Protein AF-A0A2A2QC19-F1 (afdb_monomer_lite)

Structure (mmCIF, N/CA/C/O backbone):
data_AF-A0A2A2QC19-F1
#
_entry.id   AF-A0A2A2QC19-F1
#
loop_
_atom_site.group_PDB
_atom_site.id
_atom_site.type_symbol
_atom_site.label_atom_id
_atom_site.label_alt_id
_atom_site.label_comp_id
_atom_site.label_asym_id
_atom_site.label_entity_id
_atom_site.label_seq_id
_atom_site.pdbx_PDB_ins_code
_atom_site.Cartn_x
_atom_site.Cartn_y
_atom_site.Cartn_z
_atom_site.occupancy
_atom_site.B_iso_or_equiv
_atom_site.auth_seq_id
_atom_site.auth_comp_id
_atom_site.auth_asym_id
_atom_site.auth_atom_id
_atom_site.pdbx_PDB_model_num
ATOM 1 N N . MET A 1 1 ? 3.585 10.972 26.065 1.00 33.16 1 MET A N 1
ATOM 2 C CA . MET A 1 1 ? 4.465 10.131 25.232 1.00 33.16 1 MET A CA 1
ATOM 3 C C . MET A 1 1 ? 3.562 9.075 24.639 1.00 33.16 1 MET A C 1
ATOM 5 O O . MET A 1 1 ? 3.094 8.232 25.391 1.00 33.16 1 MET A O 1
ATOM 9 N N . ASP A 1 2 ? 3.196 9.219 23.367 1.00 42.31 2 ASP A N 1
ATOM 10 C CA . ASP A 1 2 ? 2.254 8.309 22.715 1.00 42.31 2 ASP A CA 1
ATOM 11 C C . ASP A 1 2 ? 2.854 6.911 22.622 1.00 42.31 2 ASP A C 1
ATOM 13 O O . ASP A 1 2 ? 3.861 6.683 21.957 1.00 42.31 2 ASP A O 1
ATOM 17 N N . GLU A 1 3 ? 2.233 5.973 23.324 1.00 49.56 3 GLU A N 1
ATOM 18 C CA . GLU A 1 3 ? 2.782 4.647 23.589 1.00 49.56 3 GLU A CA 1
ATOM 19 C C . GLU A 1 3 ? 2.872 3.723 22.370 1.00 49.56 3 GLU A C 1
ATOM 21 O O . GLU A 1 3 ? 3.262 2.583 22.553 1.00 49.56 3 GLU A O 1
ATOM 26 N N . ASN A 1 4 ? 2.541 4.148 21.145 1.00 63.47 4 ASN A N 1
ATOM 27 C CA . ASN A 1 4 ? 2.873 3.430 19.904 1.00 63.47 4 ASN A CA 1
ATOM 28 C C . ASN A 1 4 ? 2.568 4.319 18.683 1.00 63.47 4 ASN A C 1
ATOM 30 O O . ASN A 1 4 ? 1.486 4.223 18.094 1.00 63.47 4 ASN A O 1
ATOM 34 N N . ASN A 1 5 ? 3.508 5.175 18.274 1.00 78.31 5 ASN A N 1
ATOM 35 C CA . ASN A 1 5 ? 3.426 5.801 16.954 1.00 78.31 5 ASN A CA 1
ATOM 36 C C . ASN A 1 5 ? 3.805 4.767 15.879 1.00 78.31 5 ASN A C 1
ATOM 38 O O . ASN A 1 5 ? 4.955 4.680 15.448 1.00 78.31 5 ASN A O 1
ATOM 42 N N . TYR A 1 6 ? 2.823 3.957 15.474 1.00 85.75 6 TYR A N 1
ATOM 43 C CA . TYR A 1 6 ? 2.998 2.955 14.422 1.00 85.75 6 TYR A CA 1
ATOM 44 C C . TYR A 1 6 ? 3.428 3.569 13.092 1.00 85.75 6 TYR A C 1
ATOM 46 O O . TYR A 1 6 ? 4.147 2.905 12.355 1.00 85.75 6 TYR A O 1
ATOM 54 N N . ALA A 1 7 ? 3.044 4.818 12.799 1.00 86.81 7 ALA A N 1
ATOM 55 C CA . ALA A 1 7 ? 3.426 5.442 11.541 1.00 86.81 7 ALA A CA 1
ATOM 56 C C . ALA A 1 7 ? 4.948 5.606 11.443 1.00 86.81 7 ALA A C 1
ATOM 58 O O . ALA A 1 7 ? 5.556 5.178 10.470 1.00 86.81 7 ALA A O 1
ATOM 59 N N . ALA A 1 8 ? 5.570 6.138 12.499 1.00 88.44 8 ALA A N 1
ATOM 60 C CA . ALA A 1 8 ? 7.021 6.304 12.556 1.00 88.44 8 ALA A CA 1
ATOM 61 C C . ALA A 1 8 ? 7.765 4.958 12.527 1.00 88.44 8 ALA A C 1
ATOM 63 O O . ALA A 1 8 ? 8.787 4.834 11.862 1.00 88.44 8 ALA A O 1
ATOM 64 N N . ALA A 1 9 ? 7.250 3.937 13.220 1.00 88.56 9 ALA A N 1
ATOM 65 C CA . ALA A 1 9 ? 7.865 2.611 13.215 1.00 88.56 9 ALA A CA 1
ATOM 66 C C . ALA A 1 9 ? 7.808 1.944 11.829 1.00 88.56 9 ALA A C 1
ATOM 68 O O . ALA A 1 9 ? 8.788 1.340 11.407 1.00 88.56 9 ALA A O 1
ATOM 69 N N . LEU A 1 10 ? 6.680 2.057 11.122 1.00 91.12 10 LEU A N 1
ATOM 70 C CA . LEU A 1 10 ? 6.517 1.500 9.776 1.00 91.12 10 LEU A CA 1
ATOM 71 C C . LEU A 1 10 ? 7.351 2.265 8.741 1.00 91.12 10 LEU A C 1
ATOM 73 O O . LEU A 1 10 ? 7.999 1.628 7.917 1.00 91.12 10 LEU A O 1
ATOM 77 N N . GLN A 1 11 ? 7.420 3.595 8.853 1.00 91.06 11 GLN A N 1
ATOM 78 C CA . GLN A 1 11 ? 8.297 4.429 8.028 1.00 91.06 11 GLN A CA 1
ATOM 79 C C . GLN A 1 11 ? 9.767 4.015 8.180 1.00 91.06 11 GLN A C 1
ATOM 81 O O . GLN A 1 11 ? 10.453 3.817 7.186 1.00 91.06 11 GLN A O 1
ATOM 86 N N . LEU A 1 12 ? 10.241 3.803 9.413 1.00 90.62 12 LEU A N 1
ATOM 87 C CA . LEU A 1 12 ? 11.617 3.357 9.657 1.00 90.62 12 LEU A CA 1
ATOM 88 C C . LEU A 1 12 ? 11.908 1.979 9.046 1.00 90.62 12 LEU A C 1
ATOM 90 O O . LEU A 1 12 ? 13.001 1.765 8.534 1.00 90.62 12 LEU A O 1
ATOM 94 N N . LEU A 1 13 ? 10.944 1.053 9.097 1.00 90.81 13 LEU A N 1
ATOM 95 C CA . LEU A 1 13 ? 11.087 -0.276 8.490 1.00 90.81 13 LEU A CA 1
ATOM 96 C C . LEU A 1 13 ? 11.116 -0.216 6.956 1.00 90.81 13 LEU A C 1
ATOM 98 O O . LEU A 1 13 ? 11.844 -0.985 6.328 1.00 90.81 13 LEU A O 1
ATOM 102 N N . GLN A 1 14 ? 10.352 0.702 6.358 1.00 88.94 14 GLN A N 1
ATOM 103 C CA . GLN A 1 14 ? 10.413 0.980 4.923 1.00 88.94 14 GLN A CA 1
ATOM 104 C C . GLN A 1 14 ? 11.776 1.572 4.546 1.00 88.94 14 GLN A C 1
ATOM 106 O O . GLN A 1 14 ? 12.432 1.061 3.645 1.00 88.94 14 GLN A O 1
ATOM 111 N N . GLU A 1 15 ? 12.236 2.601 5.263 1.00 88.94 15 GLU A N 1
ATOM 112 C CA . GLU A 1 15 ? 13.521 3.269 5.009 1.00 88.94 15 GLU A CA 1
ATOM 113 C C . GLU A 1 15 ? 14.723 2.335 5.201 1.00 88.94 15 GLU A C 1
ATOM 115 O O . GLU A 1 15 ? 15.737 2.481 4.518 1.00 88.94 15 GLU A O 1
ATOM 120 N N . SER A 1 16 ? 14.621 1.353 6.104 1.00 88.44 16 SER A N 1
ATOM 121 C CA . SER A 1 16 ? 15.652 0.328 6.280 1.00 88.44 16 SER A CA 1
ATOM 122 C C . SER A 1 16 ? 15.634 -0.759 5.202 1.00 88.44 16 SER A C 1
ATOM 124 O O . SER A 1 16 ? 16.541 -1.590 5.188 1.00 88.44 16 SER A O 1
ATOM 126 N N . GLY A 1 17 ? 14.615 -0.791 4.334 1.00 84.56 17 GLY A N 1
ATOM 127 C CA . GLY A 1 17 ? 14.431 -1.824 3.312 1.00 84.56 17 GLY A CA 1
ATOM 128 C C . GLY A 1 17 ? 14.100 -3.211 3.875 1.00 84.56 17 GLY A C 1
ATOM 129 O O . GLY A 1 17 ? 14.323 -4.214 3.203 1.00 84.56 17 GLY A O 1
ATOM 130 N N . ASP A 1 18 ? 13.591 -3.301 5.111 1.00 88.31 18 ASP A N 1
ATOM 131 C CA . ASP A 1 18 ? 13.281 -4.585 5.757 1.00 88.31 18 ASP A CA 1
ATOM 132 C C . ASP A 1 18 ? 11.815 -4.965 5.503 1.00 88.31 18 ASP A C 1
ATOM 134 O O . ASP A 1 18 ? 10.934 -4.828 6.361 1.00 88.31 18 ASP A O 1
ATOM 138 N N . HIS A 1 19 ? 11.545 -5.402 4.269 1.00 89.19 19 HIS A N 1
ATOM 139 C CA . HIS A 1 19 ? 10.199 -5.728 3.788 1.00 89.19 19 HIS A CA 1
ATOM 140 C C . HIS A 1 19 ? 9.536 -6.838 4.624 1.00 89.19 19 HIS A C 1
ATOM 142 O O . HIS A 1 19 ? 8.350 -6.748 4.957 1.00 89.19 19 HIS A O 1
ATOM 148 N N . ASP A 1 20 ? 10.297 -7.857 5.031 1.00 89.25 20 ASP A N 1
ATOM 149 C CA . ASP A 1 20 ? 9.794 -8.967 5.845 1.00 89.25 20 ASP A CA 1
ATOM 150 C C . ASP A 1 20 ? 9.364 -8.497 7.238 1.00 89.25 20 ASP A C 1
ATOM 152 O O . ASP A 1 20 ? 8.267 -8.831 7.714 1.00 89.25 20 ASP A O 1
ATOM 156 N N . GLN A 1 21 ? 10.191 -7.679 7.894 1.00 91.50 21 GLN A N 1
ATOM 157 C CA . GLN A 1 21 ? 9.863 -7.123 9.201 1.00 91.50 21 GLN A CA 1
ATOM 158 C C . GLN A 1 21 ? 8.708 -6.117 9.118 1.00 91.50 21 GLN A C 1
ATOM 160 O O . GLN A 1 21 ? 7.875 -6.071 10.033 1.00 91.50 21 GLN A O 1
ATOM 165 N N . LEU A 1 22 ? 8.599 -5.358 8.026 1.00 91.44 22 LEU A N 1
ATOM 166 C CA . LEU A 1 22 ? 7.476 -4.460 7.756 1.00 91.44 22 LEU A CA 1
ATOM 167 C C . LEU A 1 22 ? 6.154 -5.235 7.647 1.00 91.44 22 LEU A C 1
ATOM 169 O O . LEU A 1 22 ? 5.202 -4.956 8.386 1.00 91.44 22 LEU A O 1
ATOM 173 N N . ILE A 1 23 ? 6.109 -6.279 6.814 1.00 93.69 23 ILE A N 1
ATOM 174 C CA . ILE A 1 23 ? 4.930 -7.144 6.652 1.00 93.69 23 ILE A CA 1
ATOM 175 C C . ILE A 1 23 ? 4.586 -7.869 7.959 1.00 93.69 23 ILE A C 1
ATOM 177 O O . ILE A 1 23 ? 3.412 -7.966 8.334 1.00 93.69 23 ILE A O 1
ATOM 181 N N . SER A 1 24 ? 5.591 -8.357 8.686 1.00 93.12 24 SER A N 1
ATOM 182 C CA . SER A 1 24 ? 5.412 -8.985 9.998 1.00 93.12 24 SER A CA 1
ATOM 183 C C . SER A 1 24 ? 4.804 -8.012 11.015 1.00 93.12 24 SER A C 1
ATOM 185 O O . SER A 1 24 ? 3.857 -8.355 11.731 1.00 93.12 24 SER A O 1
ATOM 187 N N . THR A 1 25 ? 5.277 -6.765 11.036 1.00 92.00 25 THR A N 1
ATOM 188 C CA . THR A 1 25 ? 4.773 -5.714 11.928 1.00 92.00 25 THR A CA 1
ATOM 189 C C . THR A 1 25 ? 3.313 -5.391 11.624 1.00 92.00 25 THR A C 1
ATOM 191 O O . THR A 1 25 ? 2.481 -5.426 12.536 1.00 92.00 25 THR A O 1
ATOM 194 N N . LEU A 1 26 ? 2.960 -5.188 10.353 1.00 91.06 26 LEU A N 1
ATOM 195 C CA . LEU A 1 26 ? 1.567 -5.003 9.930 1.00 91.06 26 LEU A CA 1
ATOM 196 C C . LEU A 1 26 ? 0.691 -6.203 10.316 1.00 91.06 26 LEU A C 1
ATOM 198 O O . LEU A 1 26 ? -0.419 -6.043 10.821 1.00 91.06 26 LEU A O 1
ATOM 202 N N . ARG A 1 27 ? 1.191 -7.429 10.140 1.00 92.12 27 ARG A N 1
ATOM 203 C CA . ARG A 1 27 ? 0.418 -8.645 10.417 1.00 92.12 27 ARG A CA 1
ATOM 204 C C . ARG A 1 27 ? 0.205 -8.898 11.909 1.00 92.12 27 ARG A C 1
ATOM 206 O O . ARG A 1 27 ? -0.855 -9.411 12.274 1.00 92.12 27 ARG A O 1
ATOM 213 N N . PHE A 1 28 ? 1.184 -8.621 12.763 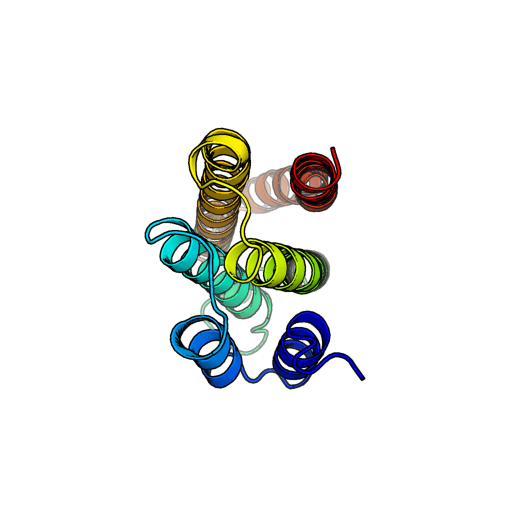1.00 90.25 28 PHE A N 1
ATOM 214 C CA . PHE A 1 28 ? 1.163 -9.097 14.153 1.00 90.25 28 PHE A CA 1
ATOM 215 C C . PHE A 1 28 ? 1.155 -7.993 15.209 1.00 90.25 28 PHE A C 1
ATOM 217 O O . PHE A 1 28 ? 0.806 -8.273 16.355 1.00 90.25 28 PHE A O 1
ATOM 224 N N . LYS A 1 29 ? 1.555 -6.765 14.869 1.00 89.62 29 LYS A N 1
ATOM 225 C CA . LYS A 1 29 ? 1.734 -5.675 15.844 1.00 89.62 29 LYS A CA 1
ATOM 226 C C . LYS A 1 29 ? 0.715 -4.554 15.695 1.00 89.62 29 LYS A C 1
ATOM 228 O O . LYS A 1 29 ? 0.416 -3.909 16.699 1.00 89.62 29 LYS A O 1
ATOM 233 N N . VAL A 1 30 ? 0.196 -4.324 14.488 1.00 88.56 30 VAL A N 1
ATOM 234 C CA . VAL A 1 30 ? -0.771 -3.254 14.209 1.00 88.56 30 VAL A CA 1
ATOM 235 C C . VAL A 1 30 ? -2.201 -3.729 14.522 1.00 88.56 30 VAL A C 1
ATOM 237 O O . VAL A 1 30 ? -2.683 -4.676 13.896 1.00 88.56 30 VAL A O 1
ATOM 240 N N . PRO A 1 31 ? -2.899 -3.110 15.496 1.00 88.69 31 PRO A N 1
ATOM 241 C CA . PRO A 1 31 ? -4.275 -3.467 15.834 1.00 88.69 31 PRO A CA 1
ATOM 242 C C . PRO A 1 31 ? -5.268 -2.808 14.866 1.00 88.69 31 PRO A C 1
ATOM 244 O O . PRO A 1 31 ? -5.755 -1.710 15.124 1.00 88.69 31 PRO A O 1
ATOM 247 N N . PHE A 1 32 ? -5.565 -3.464 13.744 1.00 87.50 32 PHE A N 1
ATOM 248 C CA . PHE A 1 32 ? -6.559 -2.968 12.786 1.00 87.50 32 PHE A CA 1
ATOM 249 C C . PHE A 1 32 ? -8.004 -3.121 13.298 1.00 87.50 32 PHE A C 1
ATOM 251 O O . PHE A 1 32 ? -8.329 -4.139 13.917 1.00 87.50 32 PHE A O 1
ATOM 258 N N . PRO A 1 33 ? -8.889 -2.145 13.021 1.00 82.75 33 PRO A N 1
ATOM 259 C CA . PRO A 1 33 ? -10.313 -2.257 13.300 1.00 82.75 33 PRO A CA 1
ATOM 260 C C . PRO A 1 33 ? -10.997 -3.119 12.228 1.00 82.75 33 PRO A C 1
ATOM 262 O O . PRO A 1 33 ? -11.095 -2.724 11.070 1.00 82.75 33 PRO A O 1
ATOM 265 N N . GLY A 1 34 ? -11.501 -4.287 12.630 1.00 78.69 34 GLY A N 1
ATOM 266 C CA . GLY A 1 34 ? -12.246 -5.197 11.754 1.00 78.69 34 GLY A CA 1
ATOM 267 C C . GLY A 1 34 ? -11.384 -6.262 11.071 1.00 78.69 34 GLY A C 1
ATOM 268 O O . GLY A 1 34 ? -10.188 -6.078 10.838 1.00 78.69 34 GLY A O 1
ATOM 269 N N . GLU A 1 35 ? -12.007 -7.403 10.772 1.00 80.50 35 GLU A N 1
ATOM 270 C CA . GLU A 1 35 ? -11.310 -8.576 10.227 1.00 80.50 35 GLU A CA 1
ATOM 271 C C . GLU A 1 35 ? -10.922 -8.415 8.751 1.00 80.50 35 GLU A C 1
ATOM 273 O O . GLU A 1 35 ? -9.885 -8.939 8.353 1.00 80.50 35 GLU A O 1
ATOM 278 N N . ASP A 1 36 ? -11.679 -7.631 7.977 1.00 85.50 36 ASP A N 1
ATOM 279 C CA . ASP A 1 36 ? -11.453 -7.441 6.536 1.00 85.50 36 ASP A CA 1
ATOM 280 C C . ASP A 1 36 ? -10.370 -6.398 6.225 1.00 85.50 36 ASP A C 1
ATOM 282 O O . ASP A 1 36 ? -9.668 -6.487 5.222 1.00 85.50 36 ASP A O 1
ATOM 286 N N . LEU A 1 37 ? -10.161 -5.419 7.106 1.00 86.50 37 LEU A N 1
ATOM 287 C CA . LEU A 1 37 ? -9.252 -4.307 6.825 1.00 86.50 37 LEU A CA 1
ATOM 288 C C . LEU A 1 37 ? -7.777 -4.730 6.851 1.00 86.50 37 LEU A C 1
ATOM 290 O O . LEU A 1 37 ? -6.969 -4.305 6.027 1.00 86.50 37 LEU A O 1
ATOM 294 N N . LYS A 1 38 ? -7.424 -5.602 7.799 1.00 90.56 38 LYS A N 1
ATOM 295 C CA . LYS A 1 38 ? -6.072 -6.146 7.943 1.00 90.56 38 LYS A CA 1
ATOM 296 C C . LYS A 1 38 ? -5.579 -6.876 6.683 1.00 90.56 38 LYS A C 1
ATOM 298 O O . LYS A 1 38 ? -4.472 -6.563 6.241 1.00 90.56 38 LYS A O 1
ATOM 303 N N . PRO A 1 39 ? -6.307 -7.861 6.117 1.00 91.56 39 PRO A N 1
ATOM 304 C CA . PRO A 1 39 ? -5.863 -8.532 4.904 1.00 91.56 39 PRO A CA 1
ATOM 305 C C . PRO A 1 39 ? -5.753 -7.564 3.723 1.00 91.56 39 PRO A C 1
ATOM 307 O O . PRO A 1 39 ? -4.774 -7.679 2.994 1.00 91.56 39 PRO A O 1
ATOM 310 N N . ARG A 1 40 ? -6.642 -6.567 3.585 1.00 90.38 40 ARG A N 1
ATOM 311 C CA . ARG A 1 40 ? -6.549 -5.571 2.497 1.00 90.38 40 ARG A CA 1
ATOM 312 C C . ARG A 1 40 ? -5.361 -4.632 2.619 1.00 90.38 40 ARG A C 1
ATOM 314 O O . ARG A 1 40 ? -4.682 -4.384 1.630 1.00 90.38 40 ARG A O 1
ATOM 321 N N . MET A 1 41 ? -5.050 -4.169 3.827 1.00 91.38 41 MET A N 1
ATOM 322 C CA . MET A 1 41 ? -3.836 -3.383 4.059 1.00 91.38 41 MET A CA 1
ATOM 323 C C . MET A 1 41 ? -2.579 -4.198 3.726 1.00 91.38 41 MET A C 1
ATOM 325 O O . MET A 1 41 ? -1.674 -3.706 3.059 1.00 91.38 41 MET A O 1
ATOM 329 N N . LEU A 1 42 ? -2.525 -5.461 4.163 1.00 92.69 42 LEU A N 1
ATOM 330 C CA . LEU A 1 42 ? -1.398 -6.347 3.858 1.00 92.69 42 LEU A CA 1
ATOM 331 C C . LEU A 1 42 ? -1.260 -6.626 2.358 1.00 92.69 42 LEU A C 1
ATOM 333 O O . LEU A 1 42 ? -0.141 -6.713 1.867 1.00 92.69 42 LEU A O 1
ATOM 337 N N . GLU A 1 43 ? -2.372 -6.795 1.651 1.00 92.94 43 GLU A N 1
ATOM 338 C CA . GLU A 1 43 ? -2.406 -7.009 0.203 1.00 92.94 43 GLU A CA 1
ATOM 339 C C . GLU A 1 43 ? -1.892 -5.777 -0.552 1.00 92.94 43 GLU A C 1
ATOM 341 O O . GLU A 1 43 ? -0.961 -5.899 -1.343 1.00 92.94 43 GLU A O 1
ATOM 346 N N . ALA A 1 44 ? -2.396 -4.583 -0.222 1.00 88.81 44 ALA A N 1
ATOM 347 C CA . ALA A 1 44 ? -1.947 -3.331 -0.829 1.00 88.81 44 ALA A CA 1
ATOM 348 C C . ALA A 1 44 ? -0.445 -3.090 -0.628 1.00 88.81 44 ALA A C 1
ATOM 350 O O . ALA A 1 44 ? 0.268 -2.787 -1.582 1.00 88.81 44 ALA A O 1
ATOM 351 N N . VAL A 1 45 ? 0.059 -3.278 0.597 1.00 92.19 45 VAL A N 1
ATOM 352 C CA . VAL A 1 45 ? 1.491 -3.121 0.886 1.00 92.19 45 VAL A CA 1
ATOM 353 C C . VAL A 1 45 ? 2.323 -4.154 0.126 1.00 92.19 45 VAL A C 1
ATOM 355 O O . VAL A 1 45 ? 3.359 -3.801 -0.423 1.00 92.19 45 VAL A O 1
ATOM 358 N N . ARG A 1 46 ? 1.882 -5.414 0.040 1.00 91.75 46 ARG A N 1
ATOM 359 C CA . ARG A 1 46 ? 2.610 -6.449 -0.713 1.00 91.75 46 ARG A CA 1
ATOM 360 C C . ARG A 1 46 ? 2.701 -6.144 -2.196 1.00 91.75 46 ARG A C 1
ATOM 362 O O . ARG A 1 46 ? 3.782 -6.289 -2.751 1.00 91.75 46 ARG A O 1
ATOM 369 N N . GLU A 1 47 ? 1.607 -5.730 -2.827 1.00 87.75 47 GLU A N 1
ATOM 370 C CA . GLU A 1 47 ? 1.638 -5.410 -4.257 1.00 87.75 47 GLU A CA 1
ATOM 371 C C . GLU A 1 47 ? 2.479 -4.161 -4.537 1.00 87.75 47 GLU A C 1
ATOM 373 O O . GLU A 1 47 ? 3.188 -4.123 -5.539 1.00 87.75 47 GLU A O 1
ATOM 378 N N . LEU A 1 48 ? 2.484 -3.172 -3.634 1.00 88.25 48 LEU A N 1
ATOM 379 C CA . LEU A 1 48 ? 3.398 -2.032 -3.732 1.00 88.25 48 LEU A CA 1
ATOM 380 C C . LEU A 1 48 ? 4.862 -2.470 -3.604 1.00 88.25 48 LEU A C 1
ATOM 382 O O . LEU A 1 48 ? 5.669 -2.112 -4.452 1.00 88.25 48 LEU A O 1
ATOM 386 N N . LEU A 1 49 ? 5.216 -3.290 -2.612 1.00 88.75 49 LEU A N 1
ATOM 387 C CA . LEU A 1 49 ? 6.587 -3.800 -2.474 1.00 88.75 49 LEU A CA 1
ATOM 388 C C . LEU A 1 49 ? 7.007 -4.648 -3.684 1.00 88.75 49 LEU A C 1
ATOM 390 O O . LEU A 1 49 ? 8.097 -4.464 -4.212 1.00 88.75 49 LEU A O 1
ATOM 394 N N . ALA A 1 50 ? 6.121 -5.509 -4.188 1.00 84.94 50 ALA A N 1
ATOM 395 C CA . ALA A 1 50 ? 6.380 -6.305 -5.385 1.00 84.94 50 ALA A CA 1
ATOM 396 C C . ALA A 1 50 ? 6.556 -5.431 -6.639 1.00 84.94 50 ALA A C 1
ATOM 398 O O . ALA A 1 50 ? 7.373 -5.741 -7.507 1.00 84.94 50 ALA A O 1
ATOM 399 N N . LEU A 1 51 ? 5.803 -4.331 -6.753 1.00 83.38 51 LEU A N 1
ATOM 400 C CA . LEU A 1 51 ? 5.976 -3.343 -7.817 1.00 83.38 51 LEU A CA 1
ATOM 401 C C . LEU A 1 51 ? 7.316 -2.603 -7.684 1.00 83.38 51 LEU A C 1
ATOM 403 O O . LEU A 1 51 ? 7.992 -2.389 -8.691 1.00 83.38 51 LEU A O 1
ATOM 407 N N . GLN A 1 52 ? 7.711 -2.245 -6.460 1.00 83.19 52 GLN A N 1
ATOM 408 C CA . GLN A 1 52 ? 9.006 -1.628 -6.174 1.00 83.19 52 GLN A CA 1
ATOM 409 C C . GLN A 1 52 ? 10.151 -2.557 -6.577 1.00 83.19 52 GLN A C 1
ATOM 411 O O . GLN A 1 52 ? 11.039 -2.130 -7.306 1.00 83.19 52 GLN A O 1
ATOM 416 N N . GLU A 1 53 ? 10.100 -3.827 -6.173 1.00 81.44 53 GLU A N 1
ATOM 417 C CA . GLU A 1 53 ? 11.088 -4.852 -6.529 1.00 81.44 53 GLU A CA 1
ATOM 418 C C . GLU A 1 53 ? 11.163 -5.059 -8.049 1.00 81.44 53 GLU A C 1
ATOM 420 O O . GLU A 1 53 ? 12.249 -5.022 -8.623 1.00 81.44 53 GLU A O 1
ATOM 425 N N . ALA A 1 54 ? 10.015 -5.155 -8.730 1.00 75.25 54 ALA A N 1
ATOM 426 C CA . ALA A 1 54 ? 9.959 -5.288 -10.187 1.00 75.25 54 ALA A CA 1
ATOM 427 C C . ALA A 1 54 ? 10.548 -4.078 -10.942 1.00 75.25 54 ALA A C 1
ATOM 429 O O . ALA A 1 54 ? 11.014 -4.224 -12.074 1.00 75.25 54 ALA A O 1
ATOM 430 N N . ALA A 1 55 ? 10.514 -2.885 -10.341 1.00 73.44 55 ALA A N 1
ATOM 431 C CA . ALA A 1 55 ? 11.084 -1.664 -10.907 1.00 73.44 55 ALA A CA 1
ATOM 432 C C . ALA A 1 55 ? 12.556 -1.433 -10.511 1.00 73.44 55 ALA A C 1
ATOM 434 O O . ALA A 1 55 ? 13.274 -0.728 -11.226 1.00 73.44 55 ALA A O 1
ATOM 435 N N . ALA A 1 56 ? 12.995 -1.988 -9.377 1.00 69.44 56 ALA A N 1
ATOM 436 C CA . ALA A 1 56 ? 14.265 -1.674 -8.730 1.00 69.44 56 ALA A CA 1
ATOM 437 C C . ALA A 1 56 ? 15.445 -2.533 -9.179 1.00 69.44 56 ALA A C 1
ATOM 439 O O . ALA A 1 56 ? 16.555 -2.213 -8.763 1.00 69.44 56 ALA A O 1
ATOM 440 N N . ASP A 1 57 ? 15.254 -3.574 -9.994 1.00 59.94 57 ASP A N 1
ATOM 441 C CA . ASP A 1 57 ? 16.354 -4.474 -10.341 1.00 59.94 57 ASP A CA 1
ATOM 442 C C . ASP A 1 57 ? 17.045 -4.121 -11.682 1.00 59.94 57 ASP A C 1
ATOM 444 O O . ASP A 1 57 ? 16.553 -4.463 -12.761 1.00 59.94 57 ASP A O 1
ATOM 448 N N . PRO A 1 58 ? 18.194 -3.410 -11.663 1.00 51.03 58 PRO A N 1
ATOM 449 C CA . PRO A 1 58 ? 19.059 -3.234 -12.827 1.00 51.03 58 PRO A CA 1
ATOM 450 C C . PRO A 1 58 ? 19.961 -4.452 -13.100 1.00 51.03 58 PRO A C 1
ATOM 452 O O . PRO A 1 58 ? 20.651 -4.459 -14.120 1.00 51.03 58 PRO A O 1
ATOM 455 N N . ALA A 1 59 ? 20.004 -5.438 -12.198 1.00 47.78 59 ALA A N 1
ATOM 456 C CA . ALA A 1 59 ? 20.813 -6.651 -12.293 1.00 47.78 59 ALA A CA 1
ATOM 457 C C . ALA A 1 59 ? 19.984 -7.915 -12.608 1.00 47.78 59 ALA A C 1
ATOM 459 O O . ALA A 1 59 ? 20.587 -8.926 -12.974 1.00 47.78 59 ALA A O 1
ATOM 460 N N . ASP A 1 60 ? 18.647 -7.864 -12.527 1.00 49.62 60 ASP A N 1
ATOM 461 C CA . ASP A 1 60 ? 17.757 -8.960 -12.921 1.00 49.62 60 ASP A CA 1
ATOM 462 C C . ASP A 1 60 ? 17.709 -9.084 -14.454 1.00 49.62 60 ASP A C 1
ATOM 464 O O . ASP A 1 60 ? 17.184 -8.200 -15.148 1.00 49.62 60 ASP A O 1
ATOM 468 N N . PRO A 1 61 ? 18.218 -10.190 -15.027 1.00 48.31 61 PRO A N 1
ATOM 469 C CA . PRO A 1 61 ? 18.097 -10.472 -16.453 1.00 48.31 61 PRO A CA 1
ATOM 470 C C . PRO A 1 61 ? 16.643 -10.584 -16.949 1.00 48.31 61 PRO A C 1
ATOM 472 O O . PRO A 1 61 ? 16.439 -10.645 -18.162 1.00 48.31 61 PRO A O 1
ATOM 475 N N . ALA A 1 62 ? 15.634 -10.582 -16.069 1.00 47.72 62 ALA A N 1
ATOM 476 C CA . ALA A 1 62 ? 14.224 -10.532 -16.450 1.00 47.72 62 ALA A CA 1
ATOM 477 C C . ALA A 1 62 ? 13.753 -9.162 -16.982 1.00 47.72 62 ALA A C 1
ATOM 479 O O . ALA A 1 62 ? 12.666 -9.088 -17.560 1.00 47.72 62 ALA A O 1
ATOM 480 N N . ASN A 1 63 ? 14.521 -8.074 -16.792 1.00 54.03 63 ASN A N 1
ATOM 481 C CA . ASN A 1 63 ? 14.000 -6.724 -17.037 1.00 54.03 63 ASN A CA 1
ATOM 482 C C . ASN A 1 63 ? 14.981 -5.661 -17.628 1.00 54.03 63 ASN A C 1
ATOM 484 O O . ASN A 1 63 ? 15.058 -4.514 -17.162 1.00 54.03 63 ASN A O 1
ATOM 488 N N . PRO A 1 64 ? 15.731 -5.978 -18.703 1.00 56.81 64 PRO A N 1
ATOM 489 C CA . PRO A 1 64 ? 16.708 -5.056 -19.295 1.00 56.81 64 PRO A CA 1
ATOM 490 C C . PRO A 1 64 ? 16.078 -3.863 -20.042 1.00 56.81 64 PRO A C 1
ATOM 492 O O . PRO A 1 64 ? 16.764 -2.877 -20.309 1.00 56.81 64 PRO A O 1
ATOM 495 N N . HIS A 1 65 ? 14.785 -3.933 -20.376 1.00 57.38 65 HIS A N 1
ATOM 496 C CA . HIS A 1 65 ? 14.118 -3.007 -21.302 1.00 57.38 65 HIS A CA 1
ATOM 497 C C . HIS A 1 65 ? 13.437 -1.801 -20.643 1.00 57.38 65 HIS A C 1
ATOM 499 O O . HIS A 1 65 ? 12.982 -0.902 -21.346 1.00 57.38 65 HIS A O 1
ATOM 505 N N . LEU A 1 66 ? 13.372 -1.752 -19.313 1.00 65.88 66 LEU A N 1
ATOM 506 C CA . LEU A 1 66 ? 12.754 -0.639 -18.597 1.00 65.88 66 LEU A CA 1
ATOM 507 C C . LEU A 1 66 ? 13.652 0.620 -18.653 1.00 65.88 66 LEU A C 1
ATOM 509 O O . LEU A 1 66 ? 14.809 0.562 -18.230 1.00 65.88 66 LEU A O 1
ATOM 513 N N . PRO A 1 67 ? 13.173 1.776 -19.151 1.00 71.00 67 PRO A N 1
ATOM 514 C CA . PRO A 1 67 ? 13.946 3.018 -19.120 1.00 71.00 67 PRO A CA 1
ATOM 515 C C . PRO A 1 67 ? 14.302 3.425 -17.684 1.00 71.00 67 PRO A C 1
ATOM 517 O O . PRO A 1 67 ? 13.486 3.292 -16.773 1.00 71.00 67 PRO A O 1
ATOM 520 N N . SER A 1 68 ? 15.505 3.964 -17.464 1.00 73.19 68 SER A N 1
ATOM 521 C CA . SER A 1 68 ? 15.957 4.411 -16.134 1.00 73.19 68 SER A CA 1
ATOM 522 C C . SER A 1 68 ? 15.042 5.472 -15.514 1.00 73.19 68 SER A C 1
ATOM 524 O O . SER A 1 68 ? 14.821 5.454 -14.306 1.00 73.19 68 SER A O 1
ATOM 526 N N . GLU A 1 69 ? 14.478 6.358 -16.335 1.00 73.75 69 GLU A N 1
ATOM 527 C CA . GLU A 1 69 ? 13.508 7.377 -15.917 1.00 73.75 69 GLU A CA 1
ATOM 528 C C . GLU A 1 69 ? 12.211 6.748 -15.393 1.00 73.75 69 GLU A C 1
ATOM 530 O O . GLU A 1 69 ? 11.704 7.149 -14.347 1.00 73.75 69 GLU A O 1
ATOM 535 N N . LEU A 1 70 ? 11.716 5.709 -16.075 1.00 73.44 70 LEU A N 1
ATOM 536 C CA . LEU A 1 70 ? 10.518 4.977 -15.670 1.00 73.44 70 LEU A CA 1
ATOM 537 C C . LEU A 1 70 ? 10.756 4.204 -14.366 1.00 73.44 70 LEU A C 1
ATOM 539 O O . LEU A 1 70 ? 9.907 4.233 -13.479 1.00 73.44 70 LEU A O 1
ATOM 543 N N . ARG A 1 71 ? 11.937 3.587 -14.206 1.00 75.31 71 ARG A N 1
ATOM 544 C CA . ARG A 1 71 ? 12.340 2.943 -12.942 1.00 75.31 71 ARG A CA 1
ATOM 545 C C . ARG A 1 71 ? 12.370 3.937 -11.782 1.00 75.31 71 ARG A C 1
ATOM 547 O O . ARG A 1 71 ? 11.805 3.659 -10.729 1.00 75.31 71 ARG A O 1
ATOM 554 N N . ALA A 1 72 ? 12.999 5.098 -11.977 1.00 77.38 72 ALA A N 1
ATOM 555 C CA . ALA A 1 72 ? 13.095 6.128 -10.945 1.00 77.38 72 ALA A CA 1
ATOM 556 C C . ALA A 1 72 ? 11.714 6.665 -10.543 1.00 77.38 72 ALA A C 1
ATOM 558 O O . ALA A 1 72 ? 11.443 6.849 -9.358 1.00 77.38 72 ALA A O 1
ATOM 559 N N . GLU A 1 73 ? 10.825 6.870 -11.515 1.00 79.50 73 GLU A N 1
ATOM 560 C CA . GLU A 1 73 ? 9.475 7.358 -11.247 1.00 79.50 73 GLU A CA 1
ATOM 561 C C . GLU A 1 73 ? 8.601 6.312 -10.543 1.00 79.50 73 GLU A C 1
ATOM 563 O O . GLU A 1 73 ? 7.880 6.653 -9.605 1.00 79.50 73 GLU A O 1
ATOM 568 N N . LEU A 1 74 ? 8.690 5.039 -10.940 1.00 77.88 74 LEU A N 1
ATOM 569 C CA . LEU A 1 74 ? 8.002 3.939 -10.258 1.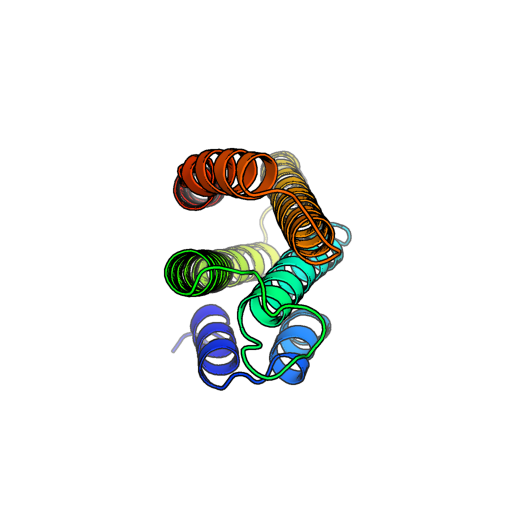00 77.88 74 LEU A CA 1
ATOM 570 C C . LEU A 1 74 ? 8.500 3.772 -8.824 1.00 77.88 74 LEU A C 1
ATOM 572 O O . LEU A 1 74 ? 7.683 3.672 -7.911 1.00 77.88 74 LEU A O 1
ATOM 576 N N . ALA A 1 75 ? 9.818 3.804 -8.613 1.00 80.38 75 ALA A N 1
ATOM 577 C CA . ALA A 1 75 ? 10.406 3.739 -7.281 1.00 80.38 75 ALA A CA 1
ATOM 578 C C . ALA A 1 75 ? 9.907 4.894 -6.404 1.00 80.38 75 ALA A C 1
ATOM 580 O O . ALA A 1 75 ? 9.389 4.653 -5.316 1.00 80.38 75 ALA A O 1
ATOM 581 N N . ARG A 1 76 ? 9.969 6.134 -6.910 1.00 83.25 76 ARG A N 1
ATOM 582 C CA . ARG A 1 76 ? 9.499 7.328 -6.193 1.00 83.25 76 ARG A CA 1
ATOM 583 C C . ARG A 1 76 ? 8.015 7.236 -5.833 1.00 83.25 76 ARG A C 1
ATOM 585 O O . ARG A 1 76 ? 7.648 7.473 -4.689 1.00 83.25 76 ARG A O 1
ATOM 592 N N . ARG A 1 77 ? 7.148 6.883 -6.787 1.00 81.50 77 ARG A N 1
ATOM 593 C CA . ARG A 1 77 ? 5.692 6.827 -6.551 1.00 81.50 77 ARG A CA 1
ATOM 594 C C . ARG A 1 77 ? 5.281 5.699 -5.620 1.00 81.50 77 ARG A C 1
ATOM 596 O O . ARG A 1 77 ? 4.349 5.862 -4.834 1.00 81.50 77 ARG A O 1
ATOM 603 N N . THR A 1 78 ? 5.965 4.566 -5.704 1.00 83.44 78 THR A N 1
ATOM 604 C CA . THR A 1 78 ? 5.706 3.427 -4.822 1.00 83.44 78 THR A CA 1
ATOM 605 C C . THR A 1 78 ? 6.141 3.744 -3.394 1.00 83.44 78 THR A C 1
ATOM 607 O O . THR A 1 78 ? 5.386 3.484 -2.460 1.00 83.44 78 THR A O 1
ATOM 610 N N . ASP A 1 79 ? 7.290 4.402 -3.229 1.00 85.56 79 ASP A N 1
ATOM 611 C CA . ASP A 1 79 ? 7.788 4.877 -1.936 1.00 85.56 79 ASP A CA 1
ATOM 612 C C . ASP A 1 79 ? 6.866 5.936 -1.299 1.00 85.56 79 ASP A C 1
ATOM 614 O O . ASP A 1 79 ? 6.523 5.843 -0.116 1.00 85.56 79 ASP A O 1
ATOM 618 N N . GLU A 1 80 ? 6.374 6.892 -2.095 1.00 85.25 80 GLU A N 1
ATOM 619 C CA . GLU A 1 80 ? 5.373 7.880 -1.668 1.00 85.25 80 GLU A CA 1
ATOM 620 C C . GLU A 1 80 ? 4.052 7.213 -1.259 1.00 85.25 80 GLU A C 1
ATOM 622 O O . GLU A 1 80 ? 3.467 7.561 -0.229 1.00 85.25 80 GLU A O 1
ATOM 627 N N . SER A 1 81 ? 3.601 6.224 -2.037 1.00 84.62 81 SER A N 1
ATOM 628 C CA . SER A 1 81 ? 2.385 5.462 -1.741 1.00 84.62 81 SER A CA 1
ATOM 629 C C . SER A 1 81 ? 2.523 4.684 -0.435 1.00 84.62 81 SER A C 1
ATOM 631 O O . SER A 1 81 ? 1.633 4.762 0.406 1.00 84.62 81 SER A O 1
ATOM 633 N N . LEU A 1 82 ? 3.642 3.993 -0.210 1.00 86.81 82 LEU A N 1
ATOM 634 C CA . LEU A 1 82 ? 3.907 3.285 1.046 1.00 86.81 82 LEU A CA 1
ATOM 635 C C . LEU A 1 82 ? 3.959 4.252 2.238 1.00 86.81 82 LEU A C 1
ATOM 637 O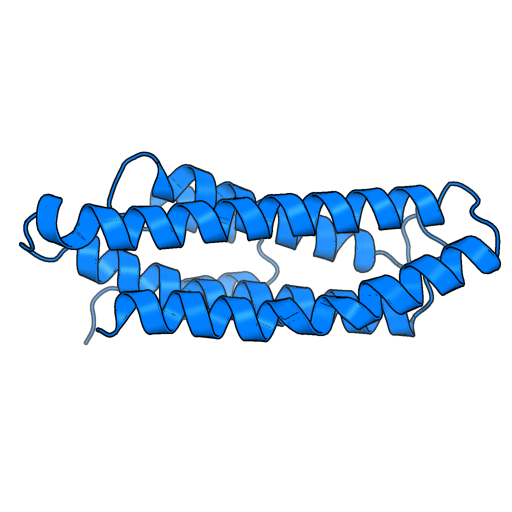 O . LEU A 1 82 ? 3.234 4.053 3.213 1.00 86.81 82 LEU A O 1
ATOM 641 N N . SER A 1 83 ? 4.706 5.354 2.114 1.00 87.25 83 SER A N 1
ATOM 642 C CA . SER A 1 83 ? 4.851 6.367 3.172 1.00 87.25 83 SER A CA 1
ATOM 643 C C . SER A 1 83 ? 3.500 6.949 3.612 1.00 87.25 83 SER A C 1
ATOM 645 O O . SER A 1 83 ? 3.283 7.261 4.784 1.00 87.25 83 SER A O 1
ATOM 647 N N . SER A 1 84 ? 2.546 7.057 2.685 1.00 84.81 84 SER A N 1
ATOM 648 C CA . SER A 1 84 ? 1.191 7.533 2.975 1.00 84.81 84 SER A CA 1
ATOM 649 C C . SER A 1 84 ? 0.293 6.557 3.731 1.00 84.81 84 SER A C 1
ATOM 651 O O . SER A 1 84 ? -0.644 6.978 4.417 1.00 84.81 84 SER A O 1
ATOM 653 N N . LEU A 1 85 ? 0.566 5.254 3.632 1.00 86.94 85 LEU A N 1
ATOM 654 C CA . LEU A 1 85 ? -0.228 4.232 4.305 1.00 86.94 85 LEU A CA 1
ATOM 655 C C . LEU A 1 85 ? 0.060 4.213 5.807 1.00 86.94 85 LEU A C 1
ATOM 657 O O . LEU A 1 85 ? -0.750 3.702 6.582 1.00 86.94 85 LEU A O 1
ATOM 661 N N . TRP A 1 86 ? 1.179 4.781 6.258 1.00 90.00 86 TRP A N 1
ATOM 662 C CA . TRP A 1 86 ? 1.567 4.750 7.667 1.00 90.00 86 TRP A CA 1
ATOM 663 C C . TRP A 1 86 ? 0.754 5.697 8.551 1.00 90.00 86 TRP A C 1
ATOM 665 O O . TRP A 1 86 ? 0.261 5.229 9.586 1.00 90.00 86 TRP A O 1
ATOM 675 N N . PRO A 1 87 ? 0.516 6.972 8.173 1.00 87.06 87 PRO A N 1
ATOM 676 C CA . PRO A 1 87 ? -0.473 7.811 8.845 1.00 87.06 87 PRO A CA 1
ATOM 677 C C . PRO A 1 87 ? -1.850 7.146 8.916 1.00 87.06 87 PRO A C 1
ATOM 679 O O . PRO A 1 87 ? -2.464 7.122 9.984 1.00 87.06 87 PRO A O 1
ATOM 682 N N . LEU A 1 88 ? -2.294 6.524 7.818 1.00 85.56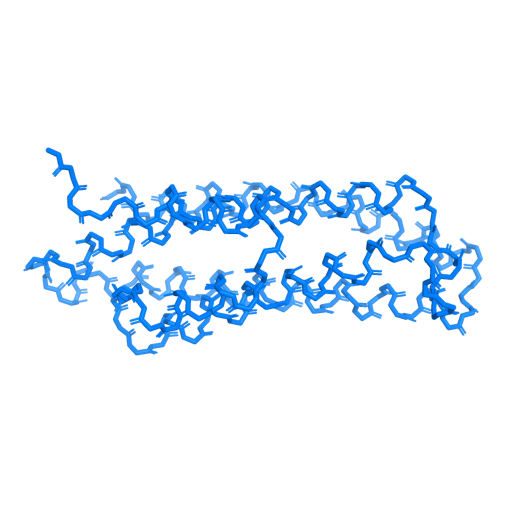 88 LEU A N 1
ATOM 683 C CA . LEU A 1 88 ? -3.547 5.773 7.767 1.00 85.56 88 LEU A CA 1
ATOM 684 C C . LEU A 1 88 ? -3.551 4.608 8.764 1.00 85.56 88 LEU A C 1
ATOM 686 O O . LEU A 1 88 ? -4.483 4.480 9.557 1.00 85.56 88 LEU A O 1
ATOM 690 N N . CYS A 1 89 ? -2.497 3.787 8.787 1.00 87.00 89 CYS A N 1
ATOM 691 C CA . CYS A 1 89 ? -2.342 2.714 9.767 1.00 87.00 89 CYS A CA 1
ATOM 692 C C . CYS A 1 89 ? -2.464 3.262 11.188 1.00 87.00 89 CYS A C 1
ATOM 694 O O . CYS A 1 89 ? -3.213 2.716 11.994 1.00 87.00 89 CYS A O 1
ATOM 696 N N . HIS A 1 90 ? -1.793 4.373 11.495 1.00 88.19 90 HIS A N 1
ATOM 697 C CA . HIS A 1 90 ? -1.888 4.986 12.813 1.00 88.19 90 HIS A CA 1
ATOM 698 C C . HIS A 1 90 ? -3.320 5.433 13.143 1.00 88.19 90 HIS A C 1
ATOM 700 O O . HIS A 1 90 ? -3.843 5.023 14.183 1.00 88.19 90 HIS A O 1
ATOM 706 N N . LYS A 1 91 ? -3.999 6.163 12.247 1.00 85.75 91 LYS A N 1
ATOM 707 C CA . LYS A 1 91 ? -5.406 6.569 12.427 1.00 85.75 91 LYS A CA 1
ATOM 708 C C . LYS A 1 91 ? -6.319 5.359 12.669 1.00 85.75 91 LYS A C 1
ATOM 710 O O . LYS A 1 91 ? -7.097 5.349 13.622 1.00 85.75 91 LYS A O 1
ATOM 715 N N . LEU A 1 92 ? -6.158 4.289 11.892 1.00 84.56 92 LEU A N 1
ATOM 716 C CA . LEU A 1 92 ? -6.908 3.042 12.064 1.00 84.56 92 LEU A CA 1
ATOM 717 C C . LEU A 1 92 ? -6.644 2.383 13.427 1.00 84.56 92 LEU A C 1
ATOM 719 O O . LEU A 1 92 ? -7.586 1.929 14.078 1.00 84.56 92 LEU A O 1
ATOM 723 N N . THR A 1 93 ? -5.400 2.379 13.915 1.00 87.00 93 THR A N 1
ATOM 724 C CA . THR A 1 93 ? -5.104 1.858 15.263 1.00 87.00 93 THR A CA 1
ATOM 725 C C . THR A 1 93 ? -5.732 2.689 16.376 1.00 87.00 93 THR A C 1
ATOM 727 O O . THR A 1 93 ? -6.158 2.128 17.388 1.00 87.00 93 THR A O 1
ATOM 730 N N . LEU A 1 94 ? -5.823 4.012 16.204 1.00 86.31 94 LEU A N 1
ATOM 731 C CA . LEU A 1 94 ? -6.520 4.883 17.149 1.00 86.31 94 LEU A CA 1
ATOM 732 C C . LEU A 1 94 ? -8.018 4.567 17.165 1.00 86.31 94 LEU A C 1
ATOM 734 O O . LEU A 1 94 ? -8.598 4.447 18.244 1.00 86.31 94 LEU A O 1
ATOM 738 N N . LEU A 1 95 ? -8.623 4.334 15.997 1.00 83.12 95 LEU A N 1
ATOM 739 C CA . LEU A 1 95 ? -10.020 3.910 15.890 1.00 83.12 95 LEU A CA 1
ATOM 740 C C . LEU A 1 95 ? -10.268 2.551 16.552 1.00 83.12 95 LEU A C 1
ATOM 742 O O . LEU A 1 95 ? -11.221 2.429 17.317 1.00 83.12 95 LEU A O 1
ATOM 746 N N . ALA A 1 96 ? -9.392 1.563 16.345 1.00 82.31 96 ALA A N 1
ATOM 747 C CA . ALA A 1 96 ? -9.499 0.251 16.992 1.00 82.31 96 ALA A CA 1
ATOM 748 C C . ALA A 1 96 ? -9.419 0.325 18.526 1.00 82.31 96 ALA A C 1
ATOM 750 O O . ALA A 1 96 ? -10.003 -0.500 19.227 1.00 82.31 96 ALA A O 1
ATOM 751 N N . ARG A 1 97 ? -8.688 1.313 19.056 1.00 82.44 97 ARG A N 1
ATOM 752 C CA . ARG A 1 97 ? -8.570 1.575 20.500 1.00 82.44 97 ARG A CA 1
ATOM 753 C C . ARG A 1 97 ? -9.700 2.455 21.035 1.00 82.44 97 ARG A C 1
ATOM 755 O O . ARG A 1 97 ? -9.933 2.488 22.245 1.00 82.44 97 ARG A O 1
ATOM 762 N N . SER A 1 98 ? -10.383 3.185 20.160 1.00 79.19 98 SER A N 1
ATOM 763 C CA . SER A 1 98 ? -11.488 4.055 20.534 1.00 79.19 98 SER A CA 1
ATOM 764 C C . SER A 1 98 ? -12.710 3.228 20.953 1.00 79.19 98 SER A C 1
ATOM 766 O O . SER A 1 98 ? -12.994 2.171 20.397 1.00 79.19 98 SER A O 1
ATOM 768 N N . LYS A 1 99 ? -13.484 3.720 21.927 1.00 70.06 99 LYS A N 1
ATOM 769 C CA . LYS A 1 99 ? -14.769 3.108 22.328 1.00 70.06 99 LYS A CA 1
ATOM 770 C C . LYS A 1 99 ? -15.920 3.487 21.382 1.00 70.06 99 LYS A C 1
ATOM 772 O O . LYS A 1 99 ? -17.083 3.457 21.789 1.00 70.06 99 LYS A O 1
ATOM 777 N N . VAL A 1 100 ? -15.611 3.927 20.162 1.00 72.25 100 VAL A N 1
ATOM 778 C CA . VAL A 1 100 ? -16.620 4.332 19.182 1.00 72.25 100 VAL A CA 1
ATOM 779 C C . VAL A 1 100 ? -17.395 3.094 18.740 1.00 72.25 100 VAL A C 1
ATOM 781 O O . VAL A 1 100 ? -16.830 2.017 18.559 1.00 72.25 100 VAL A O 1
ATOM 784 N N . LYS A 1 101 ? -18.717 3.234 18.611 1.00 69.38 101 LYS A N 1
ATOM 785 C CA . LYS A 1 101 ? -19.580 2.122 18.209 1.00 69.38 101 LYS A CA 1
ATOM 786 C C . LYS A 1 101 ? -19.212 1.656 16.790 1.00 69.38 101 LYS A C 1
ATOM 788 O O . LYS A 1 101 ? -19.143 2.511 15.903 1.00 69.38 101 LYS A O 1
ATOM 793 N N . PRO A 1 102 ? -19.035 0.343 16.553 1.00 66.94 102 PRO A N 1
ATOM 794 C CA . PRO A 1 102 ? -18.658 -0.204 15.246 1.00 66.94 102 PRO A CA 1
ATOM 795 C C . PRO A 1 102 ? -19.569 0.251 14.101 1.00 66.94 102 PRO A C 1
ATOM 797 O O . PRO A 1 102 ? -19.119 0.420 12.974 1.00 66.94 102 PRO A O 1
ATOM 800 N N . GLU A 1 103 ? -20.850 0.488 14.387 1.00 72.12 103 GLU A N 1
ATOM 801 C CA . GLU A 1 103 ? -21.848 0.916 13.408 1.00 72.12 103 GLU A CA 1
ATOM 802 C C . GLU A 1 103 ? -21.571 2.317 12.856 1.00 72.12 103 GLU A C 1
ATOM 804 O O . GLU A 1 103 ? -21.776 2.544 11.670 1.00 72.12 103 GLU A O 1
ATOM 809 N N . ALA A 1 104 ? -21.068 3.235 13.688 1.00 70.31 104 ALA A N 1
ATOM 810 C CA . ALA A 1 104 ? -20.788 4.616 13.288 1.00 70.31 104 ALA A CA 1
ATOM 811 C C . ALA A 1 104 ? -19.556 4.733 12.375 1.00 70.31 104 ALA A C 1
ATOM 813 O O . ALA A 1 104 ? -19.394 5.722 11.669 1.00 70.31 104 ALA A O 1
ATOM 814 N N . LEU A 1 105 ? -18.686 3.719 12.389 1.00 75.88 105 LEU A N 1
ATOM 815 C CA . LEU A 1 105 ? -17.457 3.680 11.597 1.00 75.88 105 LEU A CA 1
ATOM 816 C C . LEU A 1 105 ? -17.540 2.706 10.420 1.00 75.88 105 LEU A C 1
ATOM 818 O O . LEU A 1 105 ? -16.625 2.673 9.602 1.00 75.88 105 LEU A O 1
ATOM 822 N N . ARG A 1 106 ? -18.620 1.923 10.308 1.00 78.75 106 ARG A N 1
ATOM 823 C CA . ARG A 1 106 ? -18.738 0.840 9.323 1.00 78.75 106 ARG A CA 1
ATOM 824 C C . ARG A 1 106 ? -18.621 1.343 7.886 1.00 78.75 106 ARG A C 1
ATOM 826 O O . ARG A 1 106 ? -17.871 0.759 7.115 1.00 78.75 106 ARG A O 1
ATOM 833 N N . GLU A 1 107 ? -19.318 2.422 7.536 1.00 78.44 107 GLU A N 1
ATOM 834 C CA . GLU A 1 107 ? -19.271 2.991 6.179 1.00 78.44 107 GLU A CA 1
ATOM 835 C C . GLU A 1 107 ? -17.886 3.556 5.844 1.00 78.44 107 GLU A C 1
ATOM 837 O O . GLU A 1 107 ? -17.377 3.345 4.747 1.00 78.44 107 GLU A O 1
ATOM 842 N N . ARG A 1 108 ? -17.232 4.198 6.817 1.00 78.56 108 ARG A N 1
ATOM 843 C CA . ARG A 1 108 ? -15.895 4.786 6.648 1.00 78.56 108 ARG A CA 1
ATOM 844 C C . ARG A 1 108 ? -14.834 3.698 6.490 1.00 78.56 108 ARG A C 1
ATOM 846 O O . ARG A 1 108 ? -14.029 3.756 5.568 1.00 78.56 108 ARG A O 1
ATOM 853 N N . ILE A 1 109 ? -14.883 2.660 7.329 1.00 81.88 109 ILE A N 1
ATOM 854 C CA . ILE A 1 109 ? -14.003 1.486 7.225 1.00 81.88 109 ILE A CA 1
ATOM 855 C C . ILE A 1 109 ? -14.242 0.748 5.903 1.00 81.88 109 ILE A C 1
ATOM 857 O O . ILE A 1 109 ? -13.277 0.329 5.270 1.00 81.88 109 ILE A O 1
ATOM 861 N N . ALA A 1 110 ? -15.492 0.622 5.448 1.00 83.50 110 ALA A N 1
ATOM 862 C CA . ALA A 1 110 ? -15.803 0.023 4.151 1.00 83.50 110 ALA A CA 1
ATOM 863 C C . ALA A 1 110 ? -15.221 0.841 2.985 1.00 83.50 110 ALA A C 1
ATOM 865 O O . ALA A 1 110 ? -14.631 0.259 2.077 1.00 83.50 110 ALA A O 1
ATOM 866 N N . GLY A 1 111 ? -15.311 2.175 3.043 1.00 82.31 111 GLY A N 1
ATOM 867 C CA . GLY A 1 111 ? -14.678 3.071 2.071 1.00 82.31 111 GLY A CA 1
ATOM 868 C C . GLY A 1 111 ? -13.161 2.881 2.006 1.00 82.31 111 GLY A C 1
ATOM 869 O O . GLY A 1 111 ? -12.624 2.617 0.933 1.00 82.31 111 GLY A O 1
ATOM 870 N N . VAL A 1 112 ? -12.486 2.896 3.162 1.00 84.19 112 VAL A N 1
ATOM 871 C CA . VAL A 1 112 ? -11.036 2.637 3.246 1.00 84.19 112 VAL A CA 1
ATOM 872 C C . VAL A 1 112 ? -10.689 1.241 2.716 1.00 84.19 112 VAL A C 1
ATOM 874 O O . VAL A 1 112 ? -9.715 1.083 1.987 1.00 84.19 112 VAL A O 1
ATOM 877 N N . THR A 1 113 ? -11.493 0.225 3.038 1.00 85.69 113 THR A N 1
ATOM 878 C CA . THR A 1 113 ? -11.278 -1.155 2.569 1.00 85.69 113 THR A CA 1
ATOM 879 C C . THR A 1 113 ? -11.354 -1.238 1.044 1.00 85.69 113 THR A C 1
ATOM 881 O O . THR A 1 113 ? -10.454 -1.803 0.428 1.00 85.69 113 THR A O 1
ATOM 884 N N . SER A 1 114 ? -12.365 -0.615 0.427 1.00 83.56 114 SER A N 1
ATOM 885 C CA . SER A 1 114 ? -12.506 -0.556 -1.035 1.00 83.56 114 SER A CA 1
ATOM 886 C C . SER A 1 114 ? -11.319 0.147 -1.696 1.00 83.56 114 SER A C 1
ATOM 888 O O . SER A 1 114 ? -10.819 -0.314 -2.716 1.00 83.56 114 SER A O 1
ATOM 890 N N . GLN A 1 115 ? -10.835 1.240 -1.107 1.00 82.06 115 GLN A N 1
ATOM 891 C CA . GLN A 1 115 ? -9.698 1.980 -1.658 1.00 82.06 115 GLN A CA 1
ATOM 892 C C . GLN A 1 115 ? -8.381 1.202 -1.544 1.00 82.06 115 GLN A C 1
ATOM 894 O O . GLN A 1 115 ? -7.551 1.267 -2.449 1.00 82.06 115 GLN A O 1
ATOM 899 N N . LEU A 1 116 ? -8.191 0.423 -0.473 1.00 84.19 116 LEU A N 1
ATOM 900 C CA . LEU A 1 116 ? -7.046 -0.488 -0.349 1.00 84.19 116 LEU A CA 1
ATOM 901 C C . LEU A 1 116 ? -7.103 -1.615 -1.390 1.00 84.19 116 LEU A C 1
ATOM 903 O O . LEU A 1 116 ? -6.070 -1.971 -1.956 1.00 84.19 116 LEU A O 1
ATOM 907 N N . GLU A 1 117 ? -8.293 -2.147 -1.680 1.00 86.50 117 GLU A N 1
ATOM 908 C CA . GLU A 1 117 ? -8.489 -3.124 -2.761 1.00 86.50 117 GLU A CA 1
ATOM 909 C C . GLU A 1 117 ? -8.164 -2.527 -4.137 1.00 86.50 117 GLU A C 1
ATOM 911 O O . GLU A 1 117 ? -7.482 -3.161 -4.943 1.00 86.50 117 GLU A O 1
ATOM 916 N N . ASP A 1 118 ? -8.611 -1.301 -4.410 1.00 82.94 118 ASP A N 1
ATOM 917 C CA . ASP A 1 118 ? -8.279 -0.592 -5.649 1.00 82.94 118 ASP A CA 1
ATOM 918 C C . ASP A 1 118 ? -6.773 -0.345 -5.771 1.00 82.94 118 ASP A C 1
ATOM 920 O O . ASP A 1 118 ? -6.193 -0.569 -6.835 1.00 82.94 118 ASP A O 1
ATOM 924 N N . LEU A 1 119 ? -6.115 0.057 -4.680 1.00 82.44 119 LEU A N 1
ATOM 925 C CA . LEU A 1 119 ? -4.669 0.260 -4.643 1.00 82.44 119 LEU A CA 1
ATOM 926 C C . LEU A 1 119 ? -3.904 -1.031 -4.958 1.00 82.44 119 LEU A C 1
ATOM 928 O O . LEU A 1 119 ? -3.008 -1.008 -5.802 1.00 82.44 119 LEU A O 1
ATOM 932 N N . ALA A 1 120 ? -4.286 -2.148 -4.333 1.00 83.31 120 ALA A N 1
ATOM 933 C CA . ALA A 1 120 ? -3.678 -3.452 -4.582 1.00 83.31 120 ALA A CA 1
ATOM 934 C C . ALA A 1 120 ? -3.842 -3.889 -6.045 1.00 83.31 120 ALA A C 1
ATOM 936 O O . ALA A 1 120 ? -2.852 -4.194 -6.708 1.00 83.31 120 ALA A O 1
ATOM 937 N N . ARG A 1 121 ? -5.070 -3.835 -6.582 1.00 84.12 121 ARG A N 1
ATOM 938 C CA . ARG A 1 121 ? -5.351 -4.197 -7.983 1.00 84.12 121 ARG A CA 1
ATOM 939 C C . ARG A 1 121 ? -4.570 -3.343 -8.973 1.00 84.12 121 ARG A C 1
ATOM 941 O O . ARG A 1 121 ? -4.099 -3.845 -9.989 1.00 84.12 121 ARG A O 1
ATOM 948 N N . ASN A 1 122 ? -4.421 -2.054 -8.687 1.00 80.75 122 ASN A N 1
ATOM 949 C CA . ASN A 1 122 ? -3.680 -1.147 -9.554 1.00 80.75 122 ASN A CA 1
ATOM 950 C C . ASN A 1 122 ? -2.170 -1.412 -9.511 1.00 80.75 122 ASN A C 1
ATOM 952 O O . ASN A 1 122 ? -1.520 -1.387 -10.559 1.00 80.75 122 ASN A O 1
ATOM 956 N N . ALA A 1 123 ? -1.609 -1.689 -8.331 1.00 80.06 123 ALA A N 1
ATOM 957 C CA . ALA A 1 123 ? -0.207 -2.076 -8.195 1.00 80.06 123 ALA A CA 1
ATOM 958 C C . ALA A 1 123 ? 0.074 -3.408 -8.915 1.00 80.06 123 ALA A C 1
ATOM 960 O O . ALA A 1 123 ? 1.019 -3.487 -9.700 1.00 80.06 123 ALA A O 1
ATOM 961 N N . GLU A 1 124 ? -0.808 -4.400 -8.759 1.00 82.81 124 GLU A N 1
ATOM 962 C CA . GLU A 1 124 ? -0.751 -5.676 -9.482 1.00 82.81 124 GLU A CA 1
ATOM 963 C C . GLU A 1 124 ? -0.823 -5.470 -11.005 1.00 82.81 124 GLU A C 1
ATOM 965 O O . GLU A 1 124 ? 0.010 -5.989 -11.751 1.00 82.81 124 GLU A O 1
ATOM 970 N N . ALA A 1 125 ? -1.790 -4.682 -11.487 1.00 80.00 125 ALA A N 1
ATOM 971 C CA . ALA A 1 125 ? -1.951 -4.392 -12.910 1.00 80.00 125 ALA A CA 1
ATOM 972 C C . ALA A 1 125 ? -0.709 -3.701 -13.489 1.00 80.00 125 ALA A C 1
ATOM 974 O O . ALA A 1 125 ? -0.232 -4.094 -14.553 1.00 80.00 125 ALA A O 1
ATOM 975 N N . THR A 1 126 ? -0.147 -2.729 -12.764 1.00 76.62 126 THR A N 1
ATOM 976 C CA . THR A 1 126 ? 1.087 -2.034 -13.160 1.00 76.62 126 THR A CA 1
ATOM 977 C C . THR A 1 126 ? 2.258 -3.013 -13.210 1.00 76.62 126 THR A C 1
ATOM 979 O O . THR A 1 126 ? 2.996 -3.047 -14.191 1.00 76.62 126 THR A O 1
ATOM 982 N N . ARG A 1 127 ? 2.403 -3.881 -12.204 1.00 79.00 127 ARG A N 1
ATOM 983 C CA . ARG A 1 127 ? 3.446 -4.914 -12.172 1.00 79.00 127 ARG A CA 1
ATOM 984 C C . ARG A 1 127 ? 3.317 -5.893 -13.344 1.00 79.00 127 ARG A C 1
ATOM 986 O O . ARG A 1 127 ? 4.313 -6.204 -13.994 1.00 79.00 127 ARG A O 1
ATOM 993 N N . ASN A 1 128 ? 2.102 -6.338 -13.660 1.00 75.94 128 ASN A N 1
ATOM 994 C CA . ASN A 1 128 ? 1.838 -7.210 -14.808 1.00 75.94 128 ASN A CA 1
ATOM 995 C C . ASN A 1 128 ? 2.136 -6.504 -16.143 1.00 75.94 128 ASN A C 1
ATOM 997 O O . ASN A 1 128 ? 2.661 -7.126 -17.064 1.00 75.94 128 ASN A O 1
ATOM 1001 N N . GLN A 1 129 ? 1.862 -5.202 -16.248 1.00 72.75 129 GLN A N 1
ATOM 1002 C CA . GLN A 1 129 ? 2.249 -4.400 -17.411 1.00 72.75 129 GLN A CA 1
ATOM 1003 C C . GLN A 1 129 ? 3.768 -4.300 -17.553 1.00 72.75 129 GLN A C 1
ATOM 1005 O O . GLN A 1 129 ? 4.277 -4.492 -18.656 1.00 72.75 129 GLN A O 1
ATOM 1010 N N . LEU A 1 130 ? 4.501 -4.076 -16.456 1.00 70.62 130 LEU A N 1
ATOM 1011 C CA . LEU A 1 130 ? 5.965 -4.102 -16.485 1.00 70.62 130 LEU A CA 1
ATOM 1012 C C . LEU A 1 130 ? 6.471 -5.462 -16.968 1.00 70.62 130 LEU A C 1
ATOM 1014 O O . LEU A 1 130 ? 7.329 -5.493 -17.838 1.00 70.62 130 LEU A O 1
ATOM 1018 N N . ALA A 1 131 ? 5.892 -6.571 -16.502 1.00 68.25 131 ALA A N 1
ATOM 1019 C CA . ALA A 1 131 ? 6.253 -7.906 -16.980 1.00 68.25 131 ALA A CA 1
ATOM 1020 C C . ALA A 1 131 ? 5.964 -8.111 -18.484 1.00 68.25 131 ALA A C 1
ATOM 1022 O O . ALA A 1 131 ? 6.726 -8.772 -19.185 1.00 68.25 131 ALA A O 1
ATOM 1023 N N . HIS A 1 132 ? 4.883 -7.531 -19.014 1.00 64.88 132 HIS A N 1
ATOM 1024 C CA . HIS A 1 132 ? 4.590 -7.583 -20.451 1.00 64.88 132 HIS A CA 1
ATOM 1025 C C . HIS A 1 132 ? 5.586 -6.787 -21.296 1.00 64.88 132 HIS A C 1
ATOM 1027 O O . HIS A 1 132 ? 5.974 -7.245 -22.369 1.00 64.88 132 HIS A O 1
ATOM 1033 N N . ILE A 1 133 ? 6.032 -5.629 -20.806 1.00 63.75 133 ILE A N 1
ATOM 1034 C CA . ILE A 1 133 ? 7.024 -4.788 -21.489 1.00 63.75 133 ILE A CA 1
ATOM 1035 C C . ILE A 1 133 ? 8.360 -5.529 -21.659 1.00 63.75 133 ILE A C 1
ATOM 1037 O O . ILE A 1 133 ? 9.113 -5.294 -22.604 1.00 63.75 133 ILE A O 1
ATOM 1041 N N . THR A 1 134 ? 8.654 -6.464 -20.763 1.00 59.94 134 THR A N 1
ATOM 1042 C CA . THR A 1 134 ? 10.006 -6.993 -20.573 1.00 59.94 134 THR A CA 1
ATOM 1043 C C . THR A 1 134 ? 10.206 -8.350 -21.215 1.00 59.94 134 THR A C 1
ATOM 1045 O O . THR A 1 134 ? 11.338 -8.742 -21.485 1.00 59.94 134 THR A O 1
ATOM 1048 N N . LEU A 1 135 ? 9.106 -8.994 -21.605 1.00 56.47 135 LEU A N 1
ATOM 1049 C CA . LEU A 1 135 ? 9.067 -10.215 -22.406 1.00 56.47 135 LEU A CA 1
ATOM 1050 C C . LEU A 1 135 ? 9.196 -9.965 -23.927 1.00 56.47 135 LEU A C 1
ATOM 1052 O O . LEU A 1 135 ? 8.937 -10.875 -24.714 1.00 56.47 135 LEU A O 1
ATOM 1056 N N . GLY A 1 136 ? 9.636 -8.771 -24.349 1.00 51.75 136 GLY A N 1
ATOM 1057 C CA . GLY A 1 136 ? 9.923 -8.445 -25.754 1.00 51.75 136 GLY A CA 1
ATOM 1058 C C . GLY A 1 136 ? 8.900 -7.523 -26.422 1.00 51.75 136 GLY A C 1
ATOM 1059 O O . GLY A 1 136 ? 8.542 -7.750 -27.578 1.00 51.75 136 GLY A O 1
ATOM 1060 N N . ALA A 1 137 ? 8.425 -6.500 -25.710 1.00 55.25 137 ALA A N 1
ATOM 1061 C CA . ALA A 1 137 ? 7.517 -5.503 -26.266 1.00 55.25 137 ALA A CA 1
ATOM 1062 C C . ALA A 1 137 ? 8.224 -4.568 -27.266 1.00 55.25 137 ALA A C 1
ATOM 1064 O O . ALA A 1 137 ? 9.385 -4.187 -27.099 1.00 55.25 137 ALA A O 1
ATOM 1065 N N . SER A 1 138 ? 7.508 -4.187 -28.319 1.00 55.81 138 SER A N 1
ATOM 1066 C CA . SER A 1 138 ? 7.933 -3.190 -29.304 1.00 55.81 138 SER A CA 1
ATOM 1067 C C . SER A 1 138 ? 8.023 -1.779 -28.690 1.00 55.81 138 SER A C 1
ATOM 1069 O O . SER A 1 138 ? 7.340 -1.467 -27.715 1.00 55.81 138 SER A O 1
ATOM 1071 N N . GLU A 1 139 ? 8.820 -0.874 -29.278 1.00 54.19 139 GLU A N 1
ATOM 1072 C CA . GLU A 1 139 ? 8.930 0.538 -28.836 1.00 54.19 139 GLU A CA 1
ATOM 1073 C C . GLU A 1 139 ? 7.569 1.251 -28.710 1.00 54.19 139 GLU A C 1
ATOM 1075 O O . GLU A 1 139 ? 7.395 2.134 -27.870 1.00 54.19 139 GLU A O 1
ATOM 1080 N N . LEU A 1 140 ? 6.579 0.858 -29.519 1.00 54.53 140 LEU A N 1
ATOM 1081 C CA . LEU A 1 140 ? 5.225 1.408 -29.465 1.00 54.53 140 LEU A CA 1
ATOM 1082 C C . LEU A 1 140 ? 4.498 1.007 -28.170 1.00 54.53 140 LEU A C 1
ATOM 1084 O O . LEU A 1 140 ? 3.830 1.832 -27.553 1.00 54.53 140 LEU A O 1
ATOM 1088 N N . GLU A 1 141 ? 4.657 -0.244 -27.738 1.00 54.56 141 GLU A N 1
ATOM 1089 C CA . GLU A 1 141 ? 4.064 -0.780 -26.507 1.00 54.56 141 GLU A CA 1
ATOM 1090 C C . GLU A 1 141 ? 4.731 -0.180 -25.261 1.00 54.56 141 GLU A C 1
ATOM 1092 O O . GLU A 1 141 ? 4.047 0.120 -24.283 1.00 54.56 141 GLU A O 1
ATOM 1097 N N . ILE A 1 142 ? 6.037 0.105 -25.333 1.00 54.34 142 ILE A N 1
ATOM 1098 C CA . ILE A 1 142 ? 6.779 0.839 -24.296 1.00 54.34 142 ILE A CA 1
ATOM 1099 C C . ILE A 1 142 ? 6.266 2.282 -24.169 1.00 54.34 142 ILE A C 1
ATOM 1101 O O . ILE A 1 142 ? 6.034 2.756 -23.056 1.00 54.34 142 ILE A O 1
ATOM 1105 N N . ASN A 1 143 ? 6.039 2.981 -25.285 1.00 53.59 143 ASN A N 1
ATOM 1106 C CA . ASN A 1 143 ? 5.545 4.363 -25.271 1.00 53.59 143 ASN A CA 1
ATOM 1107 C C . ASN A 1 143 ? 4.098 4.467 -24.761 1.00 53.59 143 ASN A C 1
ATOM 1109 O O . ASN A 1 143 ? 3.802 5.349 -23.957 1.00 53.59 143 ASN A O 1
ATOM 1113 N N . VAL A 1 144 ? 3.219 3.533 -25.143 1.00 56.88 144 VAL A N 1
ATOM 1114 C CA . VAL A 1 144 ? 1.839 3.462 -24.622 1.00 56.88 144 VAL A CA 1
ATOM 1115 C C . VAL A 1 144 ? 1.830 3.163 -23.122 1.00 56.88 144 VAL A C 1
ATOM 1117 O O . VAL A 1 144 ? 1.097 3.806 -22.370 1.00 56.88 144 VAL A O 1
ATOM 1120 N N . ALA A 1 145 ? 2.678 2.240 -22.661 1.00 52.31 145 ALA A N 1
ATOM 1121 C CA . ALA A 1 145 ? 2.827 1.971 -21.236 1.00 52.31 145 ALA A CA 1
ATOM 1122 C C . ALA A 1 145 ? 3.407 3.172 -20.477 1.00 52.31 145 ALA A C 1
ATOM 1124 O O . ALA A 1 145 ? 2.973 3.458 -19.368 1.00 52.31 145 ALA A O 1
ATOM 1125 N N . THR A 1 146 ? 4.333 3.923 -21.075 1.00 54.94 146 THR A N 1
ATOM 1126 C CA . THR A 1 146 ? 4.931 5.118 -20.460 1.00 54.94 146 THR A CA 1
ATOM 1127 C C . THR A 1 146 ? 3.917 6.258 -20.339 1.00 54.94 146 THR A C 1
ATOM 1129 O O . THR A 1 146 ? 3.830 6.889 -19.285 1.00 54.94 146 THR A O 1
ATOM 1132 N N . GLU A 1 147 ? 3.087 6.495 -21.360 1.00 56.41 147 GLU A N 1
ATOM 1133 C CA . GLU A 1 147 ? 1.977 7.458 -21.280 1.00 56.41 147 GLU A CA 1
ATOM 1134 C C . GLU A 1 147 ? 0.930 7.047 -20.230 1.00 56.41 147 GLU A C 1
ATOM 1136 O O . GLU A 1 147 ? 0.418 7.900 -19.497 1.00 56.41 147 GLU A O 1
ATOM 1141 N N . GLN A 1 148 ? 0.653 5.747 -20.085 1.00 51.84 148 GLN A N 1
ATOM 1142 C CA . GLN A 1 148 ? -0.283 5.228 -19.082 1.00 51.84 148 GLN A CA 1
ATOM 1143 C C . GLN A 1 148 ? 0.307 5.191 -17.660 1.00 51.84 148 GLN A C 1
ATOM 1145 O O . GLN A 1 148 ? -0.407 5.483 -16.703 1.00 51.84 148 GLN A O 1
ATOM 1150 N N . VAL A 1 149 ? 1.615 4.975 -17.490 1.00 52.00 149 VAL A N 1
ATOM 1151 C CA . VAL A 1 149 ? 2.321 5.189 -16.210 1.00 52.00 149 VAL A CA 1
ATOM 1152 C C . VAL A 1 149 ? 2.377 6.684 -15.869 1.00 52.00 149 VAL A C 1
ATOM 1154 O O . VAL A 1 149 ? 2.211 7.080 -14.713 1.00 52.00 149 VAL A O 1
ATOM 1157 N N . GLY A 1 150 ? 2.471 7.561 -16.871 1.00 46.44 150 GLY A N 1
ATOM 1158 C CA . GLY A 1 150 ? 2.228 8.997 -16.718 1.00 46.44 150 GLY A CA 1
ATOM 1159 C C . GLY A 1 150 ? 0.856 9.306 -16.097 1.00 46.44 150 GLY A C 1
ATOM 1160 O O . GLY A 1 150 ? 0.741 10.231 -15.284 1.00 46.44 150 GLY A O 1
ATOM 1161 N N . ALA A 1 151 ? -0.156 8.476 -16.377 1.00 48.41 151 ALA A N 1
ATOM 1162 C CA . ALA A 1 151 ? -1.483 8.545 -15.766 1.00 48.41 151 ALA A CA 1
ATOM 1163 C C . ALA A 1 151 ? -1.542 8.042 -14.306 1.00 48.41 151 ALA A C 1
ATOM 1165 O O . ALA A 1 151 ? -2.512 8.350 -13.614 1.00 48.41 151 A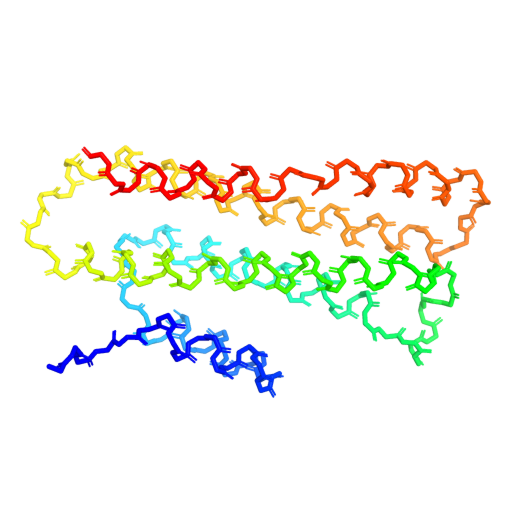LA A O 1
ATOM 1166 N N . MET A 1 152 ? -0.479 7.428 -13.755 1.00 48.44 152 MET A N 1
ATOM 1167 C CA . MET A 1 152 ? -0.347 7.151 -12.307 1.00 48.44 152 MET A CA 1
ATOM 1168 C C . MET A 1 152 ? -0.266 8.439 -11.447 1.00 48.44 152 MET A C 1
ATOM 1170 O O . MET A 1 152 ? 0.028 8.365 -10.255 1.00 48.44 152 MET A O 1
ATOM 1174 N N . LYS A 1 153 ? -0.505 9.638 -12.014 1.00 49.19 153 LYS A N 1
ATOM 1175 C CA . LYS A 1 153 ? -0.665 10.928 -11.301 1.00 49.19 153 LYS A CA 1
ATOM 1176 C C . LYS A 1 153 ? -1.756 10.886 -10.214 1.00 49.19 153 LYS A C 1
ATOM 1178 O O . LYS A 1 153 ? -1.930 11.847 -9.476 1.00 49.19 153 LYS A O 1
ATOM 1183 N N . TRP A 1 154 ? -2.491 9.782 -10.139 1.00 52.03 154 TRP A N 1
ATOM 1184 C CA . TRP A 1 154 ? -3.688 9.579 -9.347 1.00 52.03 154 TRP A CA 1
ATOM 1185 C C . TRP A 1 154 ? -3.451 9.002 -7.936 1.00 52.03 154 TRP A C 1
ATOM 1187 O O . TRP A 1 154 ? -4.277 9.245 -7.061 1.00 52.03 154 T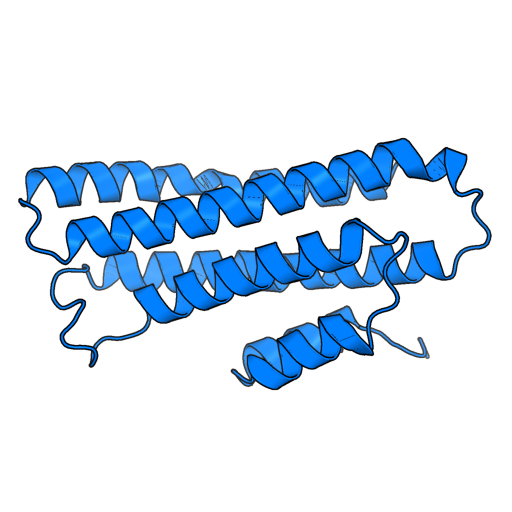RP A O 1
ATOM 1197 N N . GLN A 1 155 ? -2.322 8.329 -7.656 1.00 53.53 155 GLN A N 1
ATOM 1198 C CA . GLN A 1 155 ? -2.060 7.731 -6.327 1.00 53.53 155 GLN A CA 1
ATOM 1199 C C . GLN A 1 155 ? -2.056 8.776 -5.191 1.00 53.53 155 GLN A C 1
ATOM 1201 O O . GLN A 1 155 ? -2.640 8.542 -4.137 1.00 53.53 155 GLN A O 1
ATOM 1206 N N . VAL A 1 156 ? -1.532 9.982 -5.443 1.00 53.09 156 VAL A N 1
ATOM 1207 C CA . VAL A 1 156 ? -1.562 11.103 -4.481 1.00 53.09 156 VAL A CA 1
ATOM 1208 C C . VAL A 1 156 ? -2.988 11.625 -4.240 1.00 53.09 156 VAL A C 1
ATOM 1210 O O . VAL A 1 156 ? -3.332 12.002 -3.121 1.00 53.09 156 VAL A O 1
ATOM 1213 N N . THR A 1 157 ? -3.842 11.639 -5.269 1.00 55.41 157 THR A N 1
ATOM 1214 C CA . THR A 1 157 ? -5.237 12.103 -5.161 1.00 55.41 157 THR A CA 1
ATOM 1215 C C . THR A 1 157 ? -6.114 11.102 -4.412 1.00 55.41 157 THR A C 1
ATOM 1217 O O . THR A 1 157 ? -6.991 11.505 -3.648 1.00 55.41 157 THR A O 1
ATOM 1220 N N . GLU A 1 158 ? -5.870 9.804 -4.588 1.00 57.00 158 GLU A N 1
ATOM 1221 C CA . GLU A 1 158 ? -6.627 8.770 -3.882 1.00 57.00 158 GLU A CA 1
ATOM 1222 C C . GLU A 1 158 ? -6.250 8.704 -2.394 1.00 57.00 158 GLU A C 1
ATOM 1224 O O . GLU A 1 158 ? -7.119 8.563 -1.538 1.00 57.00 158 GLU A O 1
ATOM 1229 N N . MET A 1 159 ? -4.985 8.958 -2.056 1.00 59.44 159 MET A N 1
ATOM 1230 C CA . MET A 1 159 ? -4.540 9.112 -0.667 1.00 59.44 159 MET A CA 1
ATOM 1231 C C . MET A 1 159 ? -5.179 10.308 0.048 1.00 59.44 159 MET A C 1
ATOM 1233 O O . MET A 1 159 ? -5.581 10.186 1.202 1.00 59.44 159 MET A O 1
ATOM 1237 N N . GLN A 1 160 ? -5.329 11.450 -0.636 1.00 61.31 160 GLN A N 1
ATOM 1238 C CA . GLN A 1 160 ? -6.052 12.609 -0.091 1.00 61.31 160 GLN A CA 1
ATOM 1239 C C . GLN A 1 160 ? -7.525 12.287 0.197 1.00 61.31 160 GLN A C 1
ATOM 1241 O O . GLN A 1 160 ? -8.096 12.815 1.150 1.00 61.31 160 GLN A O 1
ATOM 1246 N N . ARG A 1 161 ? -8.145 11.400 -0.594 1.00 60.12 161 ARG A N 1
ATOM 1247 C CA . ARG A 1 161 ? -9.509 10.919 -0.333 1.00 60.12 161 ARG A CA 1
ATOM 1248 C C . ARG A 1 161 ? -9.572 9.972 0.858 1.00 60.12 161 ARG A C 1
ATOM 1250 O O . ARG A 1 161 ? -10.487 10.111 1.662 1.00 60.12 161 ARG A O 1
ATOM 1257 N N . ILE A 1 162 ? -8.621 9.044 0.979 1.00 57.31 162 ILE A N 1
ATOM 1258 C CA . ILE A 1 162 ? -8.541 8.127 2.125 1.00 57.31 162 ILE A CA 1
ATOM 1259 C C . ILE A 1 162 ? -8.405 8.919 3.436 1.00 57.31 162 ILE A C 1
ATOM 1261 O O . ILE A 1 162 ? -9.075 8.608 4.420 1.00 57.31 162 ILE A O 1
ATOM 1265 N N . ASP A 1 163 ? -7.574 9.963 3.440 1.00 63.12 163 ASP A N 1
ATOM 1266 C CA . ASP A 1 163 ? -7.348 10.796 4.623 1.00 63.12 163 ASP A CA 1
ATOM 1267 C C . ASP A 1 163 ? -8.594 11.619 4.997 1.00 63.12 163 ASP A C 1
ATOM 1269 O O . ASP A 1 163 ? -9.030 11.603 6.149 1.00 63.12 163 ASP A O 1
ATOM 1273 N N . ALA A 1 164 ? -9.249 12.236 4.004 1.00 67.44 164 ALA A N 1
ATOM 1274 C CA . ALA A 1 164 ? -10.491 12.989 4.194 1.00 67.44 164 ALA A CA 1
ATOM 1275 C C . ALA A 1 164 ? -11.644 12.122 4.729 1.00 67.44 164 ALA A C 1
ATOM 1277 O O . ALA A 1 164 ? -12.443 12.576 5.546 1.00 67.44 164 ALA A O 1
ATOM 1278 N N . LEU A 1 165 ? -11.715 10.849 4.325 1.00 60.09 165 LEU A N 1
ATOM 1279 C CA . LEU A 1 165 ? -12.734 9.922 4.820 1.00 60.09 165 LEU A CA 1
ATOM 1280 C C . LEU A 1 165 ? -12.606 9.628 6.316 1.00 60.09 165 LEU A C 1
ATOM 1282 O O . LEU A 1 165 ? -13.596 9.207 6.913 1.00 60.09 165 LEU A O 1
ATOM 1286 N N . LEU A 1 166 ? -11.442 9.845 6.935 1.00 61.38 166 LEU A N 1
ATOM 1287 C CA . LEU A 1 166 ? -11.212 9.612 8.364 1.00 61.38 166 LEU A CA 1
ATOM 1288 C C . LEU A 1 166 ? -11.273 10.882 9.228 1.00 61.38 166 LEU A C 1
ATOM 1290 O O . LEU A 1 166 ? -11.386 10.742 10.445 1.00 61.38 166 LEU A O 1
ATOM 1294 N N . ASP A 1 167 ? -11.244 12.073 8.623 1.00 59.31 167 ASP A N 1
ATOM 1295 C CA . ASP A 1 167 ? -11.161 13.355 9.344 1.00 59.31 167 ASP A CA 1
ATOM 1296 C C . ASP A 1 167 ? -12.516 14.071 9.579 1.00 59.31 167 ASP A C 1
ATOM 1298 O O . ASP A 1 167 ? -12.574 14.958 10.430 1.00 59.31 167 ASP A O 1
ATOM 1302 N N . ASP A 1 168 ? -13.603 13.667 8.901 1.00 44.59 168 ASP A N 1
ATOM 1303 C CA . ASP A 1 168 ? -14.997 14.134 9.155 1.00 44.59 168 ASP A CA 1
ATOM 1304 C C . ASP A 1 168 ? -15.727 13.450 10.344 1.00 44.59 168 ASP A C 1
ATOM 1306 O O . ASP A 1 168 ? -16.904 13.754 10.632 1.00 44.59 168 ASP A O 1
#

Sequence (168 aa):
MDENNYAAALQLLQESGDHDQLISTLRFKVPFPGEDLKPRMLEAVRELLALQEAAADPADPANPHLPSELRAELARRTDESLSSLWPLCHKLTLLARSKVKPEALRERIAGVTSQLEDLARNAEATRNQLAHITLGASELEINVATEQVGAMKWQVTEMQRIDALLDD

Radius of gyration: 17.24 Å; chains: 1; bounding box: 43×25×55 Å

pLDDT: mean 74.79, std 14.77, range [33.16, 93.69]

Secondary structure (DSSP, 8-state):
--TT-HHHHHHHHHHTT-HHHHHHHHHHT---SSTTHHHHHHHHHHHHHHHHHHHH-SS-TT-TTS-HHHHHHHHHHHHHHHHHHHHHHHHHHHHHHS---HHHHHHHHHHHHHHHHHHHHHHHHHHHHHHHHHTT--HHHHHHHHHHHHGGGGHHHHHHHHHHHHH-

Foldseek 3Di:
DPPDLQLVVLLVCVVVVVLVVSLVCLQPPQQADDDLLSVLLSLLLVLLVLLLVLLPDCPPLQAVQDDPVNSVLSNVLSSVLSSLVSVVSNLRSVVSVDPDDCVVCVVLSVLLSVLSVVSSVVSNVLSVLSSVSRVDDDPVSNVVNVVVVVVVPCSVVSSVVNVVSSPD